Protein AF-A0A5R2MW68-F1 (afdb_monomer)

Solvent-accessible surface area (backbone atoms only — not comparable to full-atom values): 5492 Å² total; per-residue (Å²): 93,70,44,68,56,51,84,86,40,50,71,58,50,61,58,44,30,69,73,39,65,60,49,52,38,34,63,27,28,30,40,20,47,41,42,48,73,71,41,64,55,40,74,54,55,56,53,73,89,45,20,67,57,43,46,50,50,52,49,53,11,56,77,54,63,14,44,78,43,65,73,66,54,45,79,47,57,90,53,101,52,93,88,51,70,66,50,80,36,46,46,92,62,46,57,72,108

Foldseek 3Di:
DEDLDPVVCLVVLLVVLLPDLEDEYDYNDLVQLCVLVVQQQAPGRYDVVCSVSSVVSVVSSVVNNYHYHGDQKDWDFPDDDPPTDIDIDGSNPNDND

Sequence (97 aa):
VGGAKVSTKIDLLMNLVKKVDALVIGGGMANTFLAARGTDVGKSLCEHDLAPTAKQIMIEAAEAGCAIILPVDGVVAKQFKAGAACETVAISDVPAD

pLDDT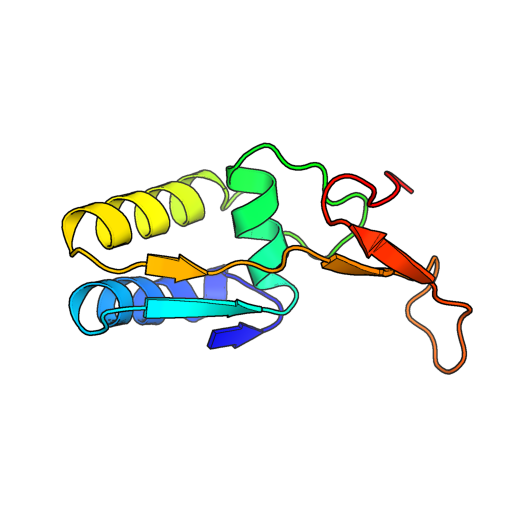: mean 95.66, std 2.55, range [78.5, 98.38]

Mean predicted aligned error: 2.71 Å

Radius of gyration: 13.76 Å; Cα contacts (8 Å, |Δi|>4): 158; chains: 1; bounding box: 32×26×39 Å

Secondary structure (DSSP, 8-state):
-B-S-SGGGHHHHHHHTTT-SEEE-BSHHHHHHHHHTT---TTS---GGGHHHHHHHHHHHHHTT-EEE--SEEEEESS-STT--EEEEEGGG----

Structure (mmCIF, N/CA/C/O backbone):
data_AF-A0A5R2MW68-F1
#
_entry.id   AF-A0A5R2MW68-F1
#
loop_
_atom_site.group_PDB
_atom_site.id
_atom_site.type_symbol
_atom_site.label_atom_id
_atom_site.label_alt_id
_atom_site.label_comp_id
_atom_site.label_asym_id
_atom_site.label_entity_id
_atom_site.label_seq_id
_atom_site.pdbx_PDB_ins_code
_atom_site.Cartn_x
_atom_site.Cartn_y
_atom_site.Cartn_z
_atom_site.occupancy
_atom_site.B_iso_or_equiv
_atom_site.auth_seq_id
_atom_site.auth_comp_id
_atom_site.auth_asym_id
_atom_site.auth_atom_id
_atom_site.pdbx_PDB_model_num
ATOM 1 N N . VAL A 1 1 ? -8.442 5.331 -1.296 1.00 92.50 1 VAL A N 1
ATOM 2 C CA . VAL A 1 1 ? -7.471 6.445 -1.207 1.00 92.50 1 VAL A CA 1
ATOM 3 C C . VAL A 1 1 ? -6.172 6.013 -1.863 1.00 92.50 1 VAL A C 1
ATOM 5 O O . VAL A 1 1 ? -5.724 4.905 -1.618 1.00 92.50 1 VAL A O 1
ATOM 8 N N . GLY A 1 2 ? -5.582 6.850 -2.714 1.00 91.94 2 GLY A N 1
ATOM 9 C CA . GLY A 1 2 ? -4.281 6.551 -3.315 1.00 91.94 2 GLY A CA 1
ATOM 10 C C . GLY A 1 2 ? -3.357 7.760 -3.353 1.00 91.94 2 GLY A C 1
ATOM 11 O O . GLY A 1 2 ? -3.753 8.868 -2.976 1.00 91.94 2 GLY A O 1
ATOM 12 N N . GLY A 1 3 ? -2.123 7.546 -3.795 1.00 93.31 3 GLY A N 1
ATOM 13 C CA . GLY A 1 3 ? -1.097 8.578 -3.932 1.00 93.31 3 GLY A CA 1
ATOM 14 C C . GLY A 1 3 ? 0.304 8.025 -3.690 1.00 93.31 3 GLY A C 1
ATOM 15 O O . GLY A 1 3 ? 0.472 6.851 -3.376 1.00 93.31 3 GLY A O 1
ATOM 16 N N . ALA A 1 4 ? 1.308 8.882 -3.838 1.00 92.50 4 ALA A N 1
ATOM 17 C CA . ALA A 1 4 ? 2.713 8.494 -3.758 1.00 92.50 4 ALA A CA 1
ATOM 18 C C . ALA A 1 4 ? 3.222 8.296 -2.317 1.00 92.50 4 ALA A C 1
ATOM 20 O O . ALA A 1 4 ? 4.068 7.442 -2.090 1.00 92.50 4 ALA A O 1
ATOM 21 N N . LYS A 1 5 ? 2.713 9.080 -1.358 1.00 91.69 5 LYS A N 1
ATOM 22 C CA . LYS A 1 5 ? 3.252 9.178 0.006 1.00 91.69 5 LYS A CA 1
ATOM 23 C C . LYS A 1 5 ? 2.149 9.103 1.058 1.00 91.69 5 LYS A C 1
ATOM 25 O O . LYS A 1 5 ? 1.141 9.805 0.933 1.00 91.69 5 LYS A O 1
ATOM 30 N N . VAL A 1 6 ? 2.361 8.295 2.092 1.00 92.12 6 VAL A N 1
ATOM 3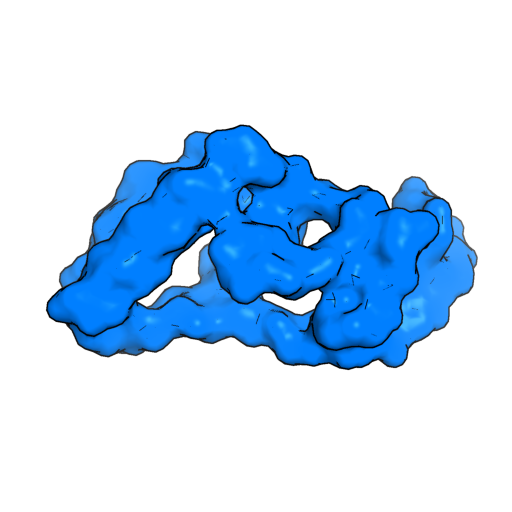1 C CA . VAL A 1 6 ? 1.545 8.231 3.312 1.00 92.12 6 VAL A CA 1
ATOM 32 C C . VAL A 1 6 ? 1.656 9.535 4.093 1.00 92.12 6 VAL A C 1
ATOM 34 O O . VAL A 1 6 ? 0.622 10.049 4.509 1.00 92.12 6 VAL A O 1
ATOM 37 N N . SER A 1 7 ? 2.863 10.104 4.223 1.00 92.50 7 SER A N 1
ATOM 38 C CA . SER A 1 7 ? 3.148 11.328 5.004 1.00 92.50 7 SER A CA 1
ATOM 39 C C . SER A 1 7 ? 2.162 12.469 4.740 1.00 92.50 7 SER A C 1
ATOM 41 O O . SER A 1 7 ? 1.707 13.148 5.654 1.00 92.50 7 SER A O 1
ATOM 43 N N . THR A 1 8 ? 1.770 12.639 3.480 1.00 91.88 8 THR A N 1
ATOM 44 C CA . THR A 1 8 ? 0.867 13.714 3.040 1.00 91.88 8 THR A CA 1
ATOM 45 C C . THR A 1 8 ? -0.614 13.482 3.359 1.00 91.88 8 THR A C 1
ATOM 47 O O . THR A 1 8 ? -1.429 14.371 3.122 1.00 91.88 8 THR A O 1
ATOM 50 N N . LYS A 1 9 ? -0.997 12.287 3.832 1.00 92.75 9 LYS A N 1
ATOM 51 C CA . LYS A 1 9 ? -2.403 11.878 4.007 1.00 92.75 9 LYS A CA 1
ATOM 52 C C . LYS A 1 9 ? -2.710 11.218 5.352 1.00 92.75 9 LYS A C 1
ATOM 54 O O . LYS A 1 9 ? -3.799 10.668 5.493 1.00 92.75 9 LYS A O 1
ATOM 59 N N . ILE A 1 10 ? -1.805 11.277 6.331 1.00 94.44 10 ILE A N 1
ATOM 60 C CA . ILE A 1 10 ? -1.988 10.635 7.647 1.00 94.44 10 ILE A CA 1
ATOM 61 C C . ILE A 1 10 ? -3.291 1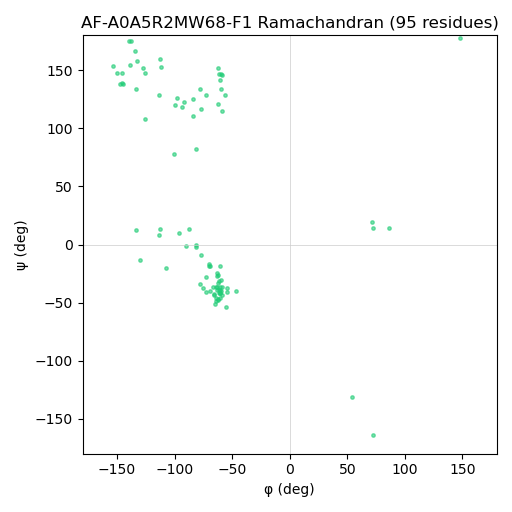1.097 8.313 1.00 94.44 10 ILE A C 1
ATOM 63 O O . ILE A 1 10 ? -4.142 10.263 8.618 1.00 94.44 10 ILE A O 1
ATOM 67 N N . ASP A 1 11 ? -3.491 12.410 8.455 1.00 94.44 11 ASP A N 1
ATOM 68 C CA . ASP A 1 11 ? -4.673 12.970 9.130 1.00 94.44 11 ASP A CA 1
ATOM 69 C C . ASP A 1 11 ? -5.979 12.567 8.439 1.00 94.44 11 ASP A C 1
ATOM 71 O O . ASP A 1 11 ? -6.973 12.221 9.082 1.00 94.44 11 ASP A O 1
ATOM 75 N N . LEU A 1 12 ? -5.965 12.551 7.103 1.00 95.31 12 LEU A N 1
ATOM 76 C CA . LEU A 1 12 ? -7.101 12.105 6.306 1.00 95.31 12 LEU A CA 1
ATOM 77 C C . LEU A 1 12 ? -7.413 10.628 6.575 1.00 95.31 12 LEU A C 1
ATOM 79 O O . LEU A 1 12 ? -8.574 10.290 6.793 1.00 95.31 12 LEU A O 1
ATOM 83 N N . LEU A 1 13 ? -6.401 9.757 6.559 1.00 96.06 13 LEU A N 1
ATOM 84 C CA . LEU A 1 13 ? -6.575 8.324 6.793 1.00 96.06 13 LEU A CA 1
ATOM 85 C C . LEU A 1 13 ? -7.120 8.067 8.205 1.00 96.06 13 LEU A C 1
ATOM 87 O O . LEU A 1 13 ? -8.127 7.379 8.332 1.00 96.06 13 LEU A O 1
ATOM 91 N N . MET A 1 14 ? -6.544 8.698 9.234 1.00 95.69 14 MET A N 1
ATOM 92 C CA . MET A 1 14 ? -6.996 8.583 10.630 1.00 95.69 14 MET A CA 1
ATOM 93 C C . MET A 1 14 ? -8.452 9.023 10.830 1.00 95.69 14 MET A C 1
ATOM 95 O O . MET A 1 14 ? -9.184 8.430 11.619 1.00 95.69 14 MET A O 1
ATOM 99 N N . ASN A 1 15 ? -8.898 10.052 10.107 1.00 96.94 15 ASN A N 1
ATOM 100 C CA . ASN A 1 15 ? -10.290 10.491 10.149 1.00 96.94 15 ASN A CA 1
ATOM 101 C C . ASN A 1 15 ? -11.229 9.549 9.374 1.00 96.94 15 ASN A C 1
ATOM 103 O O . ASN A 1 15 ? -12.364 9.339 9.800 1.00 96.94 15 ASN A O 1
ATOM 107 N N . LEU A 1 16 ? -10.788 8.995 8.239 1.00 97.00 16 LEU A N 1
ATOM 108 C CA . LEU A 1 16 ? -11.622 8.124 7.407 1.00 97.00 16 LEU A CA 1
ATOM 109 C C . LEU A 1 16 ? -11.843 6.749 8.032 1.00 97.00 16 LEU A C 1
ATOM 111 O O . LEU A 1 16 ? -12.973 6.272 7.999 1.00 97.00 16 LEU A O 1
ATOM 115 N N . VAL A 1 17 ? -10.819 6.140 8.639 1.00 97.38 17 VAL A N 1
ATOM 116 C CA . VAL A 1 17 ? -10.941 4.801 9.249 1.00 97.38 17 VAL A CA 1
ATOM 117 C C . VAL A 1 17 ? -11.983 4.741 10.369 1.00 97.38 17 VAL A C 1
ATOM 119 O O . VAL A 1 17 ? -12.478 3.670 10.679 1.00 97.38 17 VAL A O 1
ATOM 122 N N . LYS A 1 18 ? -12.373 5.888 10.938 1.00 97.12 18 LYS A N 1
ATOM 123 C CA . LYS A 1 18 ? -13.416 5.998 11.974 1.00 97.12 18 LYS A CA 1
ATOM 124 C C . LYS A 1 18 ? -14.826 6.221 11.412 1.00 97.12 18 LYS A C 1
ATOM 126 O O . LYS A 1 18 ? -15.765 6.391 12.183 1.00 97.12 18 LYS A O 1
ATOM 131 N N . LYS A 1 19 ? -14.973 6.324 10.087 1.00 97.75 19 LYS A N 1
ATOM 132 C CA . LYS A 1 19 ? -16.210 6.769 9.418 1.00 97.75 19 LYS A CA 1
ATOM 133 C C . LYS A 1 19 ? -16.692 5.853 8.300 1.00 97.75 19 LYS A C 1
ATOM 135 O O . LYS A 1 19 ? -17.803 6.055 7.821 1.00 97.75 19 LYS A O 1
ATOM 140 N N . VAL A 1 20 ? -15.864 4.922 7.837 1.00 98.06 20 VAL A N 1
ATOM 141 C CA . VAL A 1 20 ? -16.190 4.044 6.708 1.00 98.06 20 VAL A CA 1
ATOM 142 C C . VAL A 1 20 ? -16.033 2.588 7.111 1.00 98.06 20 VAL A C 1
ATOM 144 O O . VAL A 1 20 ? -15.135 2.258 7.878 1.00 98.06 20 VAL A O 1
ATOM 147 N N . ASP A 1 21 ? -16.848 1.712 6.532 1.00 98.38 21 ASP A N 1
ATOM 148 C CA . ASP A 1 21 ? -16.759 0.267 6.779 1.00 98.38 21 ASP A CA 1
ATOM 149 C C . ASP A 1 21 ? -15.531 -0.360 6.110 1.00 98.38 21 ASP A C 1
ATOM 151 O O . ASP A 1 21 ? -14.990 -1.359 6.575 1.00 98.38 21 ASP A O 1
ATOM 155 N N . ALA A 1 22 ? -15.068 0.227 5.004 1.00 97.94 22 ALA A N 1
ATOM 156 C CA . ALA A 1 22 ? -13.901 -0.244 4.276 1.00 97.94 22 ALA A CA 1
ATOM 157 C C . ALA A 1 22 ? -13.111 0.912 3.661 1.00 97.94 22 ALA A C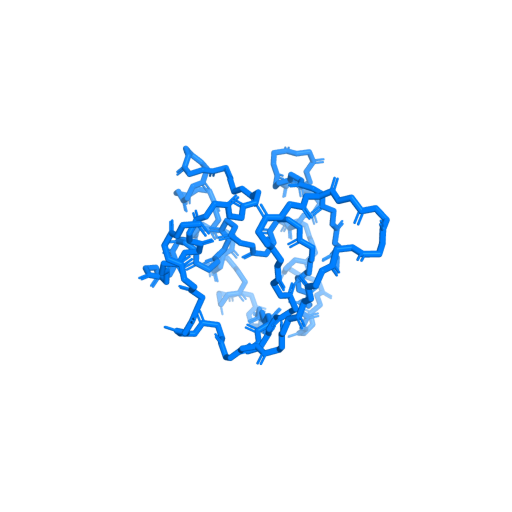 1
ATOM 159 O O . ALA A 1 22 ? -13.669 1.845 3.078 1.00 97.94 22 ALA A O 1
ATOM 160 N N . LEU A 1 23 ? -11.787 0.813 3.739 1.00 97.81 23 LEU A N 1
ATOM 161 C CA . LEU A 1 23 ? -10.846 1.760 3.166 1.00 97.81 23 LEU A CA 1
ATOM 162 C C . LEU A 1 23 ? -9.861 1.021 2.255 1.00 97.81 23 LEU A C 1
ATOM 164 O O . LEU A 1 23 ? -8.964 0.312 2.707 1.00 97.81 23 LEU A O 1
ATOM 168 N N . VAL A 1 24 ? -10.020 1.226 0.946 1.00 97.94 24 VAL A N 1
ATOM 169 C CA . VAL A 1 24 ? -9.110 0.690 -0.077 1.00 97.94 24 VAL A CA 1
ATOM 170 C C . VAL A 1 24 ? -7.916 1.625 -0.233 1.00 97.94 24 VAL A C 1
ATOM 172 O O . VAL A 1 24 ? -8.110 2.816 -0.496 1.00 97.94 24 VAL A O 1
ATOM 175 N N . ILE A 1 25 ? -6.692 1.115 -0.101 1.00 96.94 25 ILE A N 1
ATOM 176 C CA . ILE A 1 25 ? -5.453 1.892 -0.240 1.00 96.94 25 ILE A CA 1
ATOM 177 C C . ILE A 1 25 ? -4.689 1.415 -1.479 1.00 96.94 25 ILE A C 1
ATOM 179 O O . ILE A 1 25 ? -4.451 0.224 -1.637 1.00 96.94 25 ILE A O 1
ATOM 183 N N . GLY A 1 26 ? -4.298 2.341 -2.358 1.00 95.75 26 GLY A N 1
ATOM 184 C CA . GLY A 1 26 ? -3.574 2.034 -3.600 1.00 95.75 26 GLY A CA 1
ATOM 185 C C . GLY A 1 26 ? -2.455 3.029 -3.921 1.00 95.75 26 GLY A C 1
ATOM 186 O O . GLY A 1 26 ? -2.302 4.057 -3.260 1.00 95.75 26 GLY A O 1
ATOM 187 N N . GLY A 1 27 ? -1.684 2.756 -4.975 1.00 94.56 27 GLY A N 1
ATOM 188 C CA . GLY A 1 27 ? -0.521 3.567 -5.362 1.00 94.56 27 GLY A CA 1
ATOM 189 C C . GLY A 1 27 ? 0.672 3.394 -4.414 1.00 94.56 27 GLY A C 1
ATOM 190 O O . GLY A 1 27 ? 0.699 2.462 -3.618 1.00 94.56 27 GLY A O 1
ATOM 191 N N . GLY A 1 28 ? 1.647 4.309 -4.475 1.00 93.12 28 GLY A N 1
ATOM 192 C CA . GLY A 1 28 ? 2.884 4.228 -3.681 1.00 93.12 28 GLY A CA 1
ATOM 193 C C . GLY A 1 28 ? 2.651 4.094 -2.174 1.00 93.12 28 GLY A C 1
ATOM 194 O O . GLY A 1 28 ? 3.310 3.307 -1.508 1.00 93.12 28 GLY A O 1
ATOM 195 N N . MET A 1 29 ? 1.633 4.768 -1.637 1.00 95.12 29 MET A N 1
ATOM 196 C CA . MET A 1 29 ? 1.306 4.645 -0.214 1.00 95.12 29 MET A CA 1
ATOM 197 C C . MET A 1 29 ? 0.915 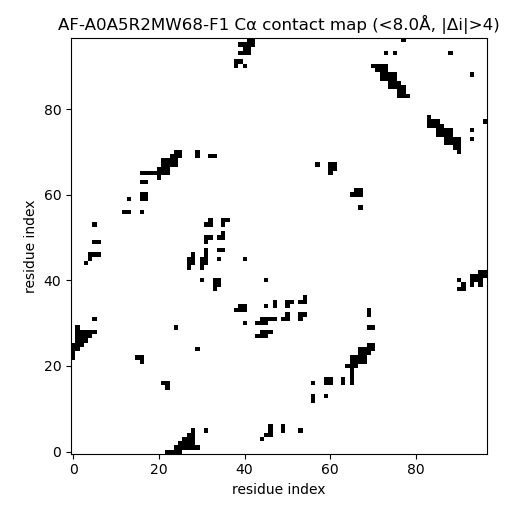3.224 0.203 1.00 95.12 29 MET A C 1
ATOM 199 O O . MET A 1 29 ? 1.206 2.847 1.332 1.00 95.12 29 MET A O 1
ATOM 203 N N . ALA A 1 30 ? 0.300 2.422 -0.676 1.00 97.31 30 ALA A N 1
ATOM 204 C CA . ALA A 1 30 ? -0.049 1.041 -0.346 1.00 97.31 30 ALA A CA 1
ATOM 205 C C . ALA A 1 30 ? 1.200 0.203 -0.039 1.00 97.31 30 ALA A C 1
ATOM 207 O O . ALA A 1 30 ? 1.156 -0.631 0.861 1.00 97.31 30 ALA A O 1
ATOM 208 N N . ASN A 1 31 ? 2.328 0.490 -0.696 1.00 97.38 31 ASN A N 1
ATOM 209 C CA . ASN A 1 31 ? 3.594 -0.199 -0.447 1.00 97.38 31 ASN A CA 1
ATOM 210 C C . ASN A 1 31 ? 4.097 0.034 0.979 1.00 97.38 31 ASN A C 1
ATOM 212 O O . ASN A 1 31 ? 4.593 -0.897 1.598 1.00 97.38 31 ASN A O 1
ATOM 216 N N . THR A 1 32 ? 3.901 1.229 1.549 1.00 97.19 32 THR A N 1
ATOM 217 C CA . THR A 1 32 ? 4.235 1.486 2.959 1.00 97.19 32 THR A CA 1
ATOM 218 C C . THR A 1 32 ? 3.393 0.624 3.903 1.00 97.19 32 THR A C 1
ATOM 220 O O . THR A 1 32 ? 3.914 0.101 4.885 1.00 97.19 32 THR A O 1
ATOM 223 N N . PHE A 1 33 ? 2.103 0.424 3.608 1.00 97.50 33 PHE A N 1
ATOM 224 C CA . PHE A 1 33 ? 1.241 -0.465 4.397 1.00 97.50 33 PHE A CA 1
ATOM 225 C C . PHE A 1 33 ? 1.631 -1.942 4.234 1.00 97.50 33 PHE A C 1
ATOM 227 O O . PHE A 1 33 ? 1.641 -2.679 5.219 1.00 97.50 33 PHE A O 1
ATOM 234 N N . LEU A 1 34 ? 1.983 -2.370 3.020 1.00 97.12 34 LEU A N 1
ATOM 235 C CA . LEU A 1 34 ? 2.467 -3.725 2.734 1.00 97.12 34 LEU A CA 1
ATOM 236 C C . LEU A 1 34 ? 3.800 -4.006 3.446 1.00 97.12 34 LEU A C 1
ATOM 238 O O . LEU A 1 34 ? 3.910 -4.981 4.190 1.00 97.12 34 LEU A O 1
ATOM 242 N N . ALA A 1 35 ? 4.769 -3.096 3.331 1.00 96.00 35 ALA A N 1
ATOM 243 C CA . ALA A 1 35 ? 6.042 -3.167 4.043 1.00 96.00 35 ALA A CA 1
ATOM 244 C C . ALA A 1 35 ? 5.843 -3.177 5.566 1.00 96.00 35 ALA A C 1
ATOM 246 O O . ALA A 1 35 ? 6.473 -3.955 6.282 1.00 96.00 35 ALA A O 1
ATOM 247 N N . ALA A 1 36 ? 4.900 -2.383 6.081 1.00 96.31 36 ALA A N 1
ATOM 248 C CA . ALA A 1 36 ? 4.539 -2.393 7.494 1.00 96.31 36 ALA A CA 1
ATOM 249 C C . ALA A 1 36 ? 3.953 -3.741 7.965 1.00 96.31 36 ALA A C 1
ATOM 251 O O . ALA A 1 36 ? 4.113 -4.088 9.137 1.00 96.31 36 ALA A O 1
ATOM 252 N N . ARG A 1 37 ? 3.321 -4.523 7.076 1.00 94.75 37 ARG A N 1
ATOM 253 C CA . ARG A 1 37 ? 2.873 -5.907 7.338 1.00 94.75 37 ARG A CA 1
ATOM 254 C C . ARG A 1 37 ? 3.987 -6.951 7.189 1.00 94.75 37 ARG A C 1
ATOM 256 O O . ARG A 1 37 ? 3.738 -8.124 7.440 1.00 94.75 37 ARG A O 1
ATOM 263 N N . GLY A 1 38 ? 5.199 -6.541 6.816 1.00 93.94 38 GLY A N 1
ATOM 264 C CA . GLY A 1 38 ? 6.338 -7.435 6.600 1.00 93.94 38 GLY A CA 1
ATOM 265 C C . GLY A 1 38 ? 6.414 -8.027 5.193 1.00 93.94 38 GLY A C 1
ATOM 266 O O . GLY A 1 38 ? 7.146 -8.987 4.988 1.00 93.94 38 GLY A O 1
ATOM 267 N N . THR A 1 39 ? 5.662 -7.487 4.231 1.00 94.88 39 THR A N 1
ATOM 268 C CA . THR A 1 39 ? 5.808 -7.853 2.814 1.00 94.88 39 THR A CA 1
ATOM 269 C C . THR A 1 39 ? 7.024 -7.141 2.226 1.00 94.88 39 THR A C 1
ATOM 271 O O . THR A 1 39 ? 7.177 -5.936 2.433 1.00 94.88 39 THR A O 1
ATOM 274 N N . ASP A 1 40 ? 7.869 -7.857 1.485 1.00 94.25 40 ASP A N 1
ATOM 275 C CA . ASP A 1 40 ? 8.916 -7.220 0.686 1.00 94.25 40 ASP A CA 1
ATOM 276 C C . ASP A 1 40 ? 8.286 -6.523 -0.529 1.00 94.25 40 ASP A C 1
ATOM 278 O O . ASP A 1 40 ? 7.475 -7.103 -1.244 1.00 94.25 40 ASP A O 1
ATOM 282 N N . VAL A 1 41 ? 8.625 -5.252 -0.727 1.00 95.25 41 VAL A N 1
ATOM 283 C CA . VAL A 1 41 ? 8.108 -4.421 -1.825 1.00 95.25 41 VAL A CA 1
ATOM 284 C C . VAL A 1 41 ? 9.206 -4.042 -2.824 1.00 95.25 41 VAL A C 1
ATOM 286 O O . VAL A 1 41 ? 8.971 -3.205 -3.703 1.00 95.25 41 VAL A O 1
ATOM 289 N N . GLY A 1 42 ? 10.403 -4.624 -2.695 1.00 94.38 42 GLY A N 1
ATOM 290 C CA . GLY A 1 42 ? 11.550 -4.348 -3.555 1.00 94.38 42 GLY A CA 1
ATOM 291 C C . GLY A 1 42 ? 11.877 -2.857 -3.617 1.00 94.38 42 GLY A C 1
ATOM 292 O O . GLY A 1 42 ? 11.916 -2.164 -2.599 1.00 94.38 42 GLY A O 1
ATOM 293 N N . LYS A 1 43 ? 12.060 -2.328 -4.832 1.00 95.19 43 LYS A N 1
ATOM 294 C CA . LYS A 1 43 ? 12.316 -0.891 -5.070 1.00 95.19 43 LYS A CA 1
ATOM 295 C C . LYS A 1 43 ? 11.059 -0.036 -5.229 1.00 95.19 43 LYS A C 1
ATOM 297 O O . LYS A 1 43 ? 11.141 1.106 -5.691 1.00 95.19 43 LYS A O 1
ATOM 302 N N . SER A 1 44 ? 9.889 -0.565 -4.884 1.00 96.06 44 SER A N 1
ATOM 303 C CA . SER A 1 44 ? 8.646 0.196 -4.969 1.00 96.06 44 SER A CA 1
ATOM 304 C C . SER A 1 44 ? 8.708 1.447 -4.090 1.00 96.06 44 SER A C 1
ATOM 306 O O . SER A 1 44 ? 9.310 1.448 -3.019 1.00 96.06 44 SER A O 1
ATOM 308 N N . LEU A 1 45 ? 8.050 2.528 -4.523 1.00 95.81 45 LEU A N 1
ATOM 309 C CA . LEU A 1 45 ? 7.981 3.756 -3.731 1.00 95.81 45 LEU A CA 1
ATOM 310 C C . LEU A 1 45 ? 7.338 3.460 -2.369 1.00 95.81 45 LEU A C 1
ATOM 312 O O . LEU A 1 45 ? 6.161 3.109 -2.331 1.00 95.81 45 LEU A O 1
ATOM 316 N N . CYS A 1 46 ? 8.110 3.606 -1.292 1.00 95.81 46 CYS A N 1
ATOM 317 C CA . CYS A 1 46 ? 7.746 3.236 0.072 1.00 95.81 46 CYS A CA 1
ATOM 318 C C . CYS A 1 46 ? 8.410 4.194 1.079 1.00 95.81 46 CYS A C 1
ATOM 320 O O . CYS A 1 46 ? 9.583 4.539 0.938 1.00 95.81 46 CYS A O 1
ATOM 322 N N . GLU A 1 47 ? 7.668 4.616 2.104 1.00 96.12 47 GLU A N 1
ATOM 323 C CA . GLU A 1 47 ? 8.170 5.430 3.226 1.00 96.12 47 GLU A CA 1
ATOM 324 C C . GLU A 1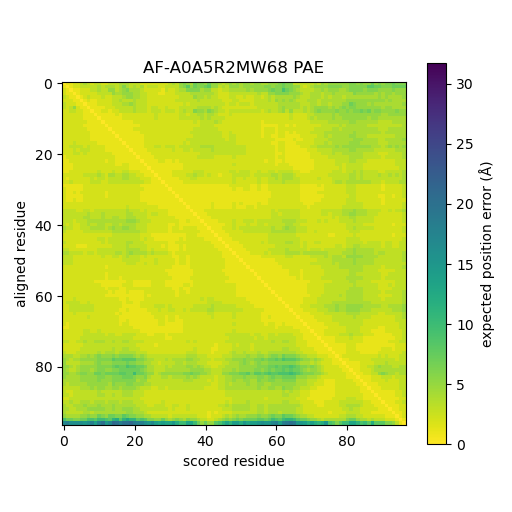 47 ? 8.418 4.515 4.436 1.00 96.12 47 GLU A C 1
ATOM 326 O O . GLU A 1 47 ? 7.581 4.409 5.333 1.00 96.12 47 GLU A O 1
ATOM 331 N N . HIS A 1 48 ? 9.537 3.780 4.428 1.00 93.50 48 HIS A N 1
ATOM 332 C CA . HIS A 1 48 ? 9.848 2.764 5.448 1.00 93.50 48 HIS A CA 1
ATOM 333 C C . HIS A 1 48 ? 9.918 3.324 6.879 1.00 93.50 48 HIS A C 1
ATOM 335 O O . HIS A 1 48 ? 9.573 2.630 7.835 1.00 93.50 48 HIS A O 1
ATOM 341 N N . ASP A 1 49 ? 10.319 4.584 7.028 1.00 95.50 49 ASP A N 1
ATOM 342 C CA . 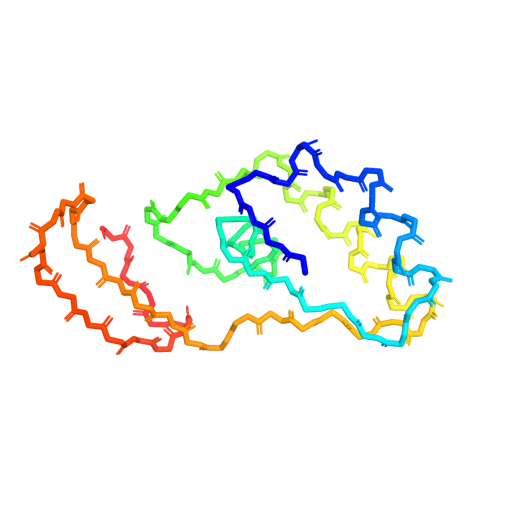ASP A 1 49 ? 10.332 5.332 8.286 1.00 95.50 49 ASP A CA 1
ATOM 343 C C . ASP A 1 49 ? 8.926 5.530 8.877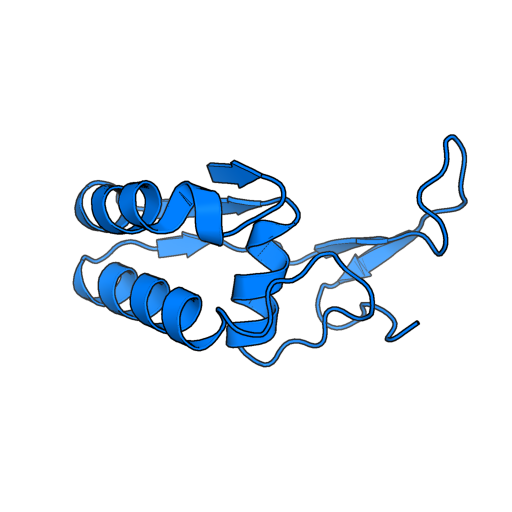 1.00 95.50 49 ASP A C 1
ATOM 345 O O . ASP A 1 49 ? 8.773 5.628 10.094 1.00 95.50 49 ASP A O 1
ATOM 349 N N . LEU A 1 50 ? 7.888 5.496 8.037 1.00 95.50 50 LEU A N 1
ATOM 350 C CA . LEU A 1 50 ? 6.485 5.607 8.440 1.00 95.50 50 LEU A CA 1
ATOM 351 C C . LEU A 1 50 ? 5.782 4.258 8.613 1.00 95.50 50 LEU A C 1
ATOM 353 O O . LEU A 1 50 ? 4.566 4.223 8.825 1.00 95.50 50 LEU A O 1
ATOM 357 N N . ALA A 1 51 ? 6.514 3.142 8.596 1.00 94.50 51 ALA A N 1
ATOM 358 C CA . ALA A 1 51 ? 5.947 1.835 8.921 1.00 94.50 51 ALA A CA 1
ATOM 359 C C . ALA A 1 51 ? 5.237 1.800 10.297 1.00 94.50 51 ALA A C 1
ATOM 361 O O . ALA A 1 51 ? 4.145 1.229 10.370 1.00 94.50 51 ALA A O 1
ATOM 362 N N . PRO A 1 52 ? 5.756 2.429 11.378 1.00 95.94 52 PRO A N 1
ATOM 363 C CA . PRO A 1 52 ? 5.033 2.517 12.650 1.00 95.94 52 PRO A CA 1
ATOM 364 C C . PRO A 1 52 ? 3.699 3.263 12.526 1.00 95.94 52 PRO A C 1
ATOM 366 O O . PRO A 1 52 ? 2.684 2.813 13.054 1.00 95.94 52 PRO A O 1
ATOM 369 N N . THR A 1 53 ? 3.668 4.364 11.772 1.00 95.56 53 THR A N 1
ATOM 370 C CA . THR A 1 53 ? 2.445 5.141 11.529 1.00 95.56 53 THR A CA 1
ATOM 371 C C . THR A 1 53 ? 1.422 4.346 10.721 1.00 95.56 53 THR A C 1
ATOM 373 O O . THR A 1 53 ? 0.246 4.324 11.073 1.00 95.56 53 THR A O 1
ATOM 376 N N . ALA A 1 54 ? 1.852 3.643 9.670 1.00 96.31 54 ALA A N 1
ATOM 377 C CA . ALA A 1 54 ? 0.972 2.776 8.889 1.00 96.31 54 ALA A CA 1
ATOM 378 C C . ALA A 1 54 ? 0.374 1.648 9.750 1.00 96.31 54 ALA A C 1
ATOM 380 O O . ALA A 1 54 ? -0.816 1.352 9.630 1.00 96.31 54 ALA A O 1
ATOM 381 N N . LYS A 1 55 ? 1.162 1.064 10.669 1.00 96.50 55 LYS A N 1
ATOM 382 C CA . LYS A 1 55 ? 0.656 0.106 11.668 1.00 96.50 55 LYS A CA 1
ATOM 383 C C . LYS A 1 55 ? -0.399 0.731 12.573 1.00 96.50 55 LYS A C 1
ATOM 385 O O . LYS A 1 55 ? -1.448 0.121 12.742 1.00 96.50 55 LYS A O 1
ATOM 390 N N . GLN A 1 56 ? -0.163 1.938 13.089 1.00 96.81 56 GLN A N 1
ATOM 391 C CA . GLN A 1 56 ? -1.144 2.628 13.931 1.00 96.81 56 GLN A CA 1
ATOM 392 C C . GLN A 1 56 ? -2.469 2.852 13.194 1.00 96.81 56 GLN A C 1
ATOM 394 O O . GLN A 1 56 ? -3.525 2.568 13.745 1.00 96.81 56 GLN A O 1
ATOM 399 N N . ILE A 1 57 ? -2.427 3.281 11.927 1.00 96.69 57 ILE A N 1
ATOM 400 C CA . ILE A 1 57 ? -3.639 3.458 11.109 1.00 96.69 57 ILE A CA 1
ATOM 401 C C . ILE A 1 57 ? -4.394 2.130 10.950 1.00 96.69 57 ILE A C 1
ATOM 403 O O . ILE A 1 57 ? -5.619 2.110 11.029 1.00 96.69 57 ILE A O 1
ATOM 407 N N . MET A 1 58 ? -3.684 1.017 10.730 1.00 97.25 58 MET A N 1
ATOM 408 C CA . MET A 1 58 ? -4.315 -0.304 10.623 1.00 97.25 58 MET A CA 1
ATOM 409 C C . MET A 1 58 ? -4.939 -0.771 11.943 1.00 97.25 58 MET A C 1
ATOM 411 O O . MET A 1 58 ? -5.995 -1.397 11.909 1.00 97.25 58 MET A O 1
ATOM 415 N N . ILE A 1 59 ? -4.310 -0.463 13.081 1.00 97.56 59 ILE A N 1
ATOM 416 C CA . ILE A 1 59 ? -4.847 -0.764 14.416 1.00 97.56 59 ILE A CA 1
ATOM 417 C C . ILE A 1 59 ? -6.133 0.032 14.653 1.00 97.56 59 ILE A C 1
ATOM 419 O O . ILE A 1 59 ? -7.167 -0.561 14.936 1.00 97.56 59 ILE A O 1
ATOM 423 N N . GLU A 1 60 ? -6.102 1.347 14.438 1.00 97.56 60 GLU A N 1
ATOM 424 C CA . GLU A 1 60 ? -7.269 2.224 14.611 1.00 97.56 60 GLU A CA 1
ATOM 425 C C . GLU A 1 60 ? -8.425 1.831 13.687 1.00 97.56 60 GLU A C 1
ATOM 427 O O . GLU A 1 60 ? -9.589 1.901 14.074 1.00 97.56 60 GLU A O 1
ATOM 432 N N . ALA A 1 61 ? -8.117 1.389 12.465 1.00 97.94 61 ALA A N 1
ATOM 433 C CA . ALA A 1 61 ? -9.121 0.860 11.553 1.00 97.94 61 ALA A CA 1
ATOM 434 C C . ALA A 1 61 ? -9.762 -0.421 12.094 1.00 97.94 61 ALA A C 1
ATOM 436 O O . ALA A 1 61 ? -10.984 -0.526 12.100 1.00 97.94 61 ALA A O 1
ATOM 437 N N . ALA A 1 62 ? -8.960 -1.366 12.596 1.00 97.44 62 ALA A N 1
ATOM 438 C CA . ALA A 1 62 ? -9.476 -2.595 13.189 1.00 97.44 62 ALA A CA 1
ATOM 439 C C . ALA A 1 62 ? -10.355 -2.316 14.421 1.00 97.44 62 ALA A C 1
ATOM 441 O O . ALA A 1 62 ? -11.427 -2.904 14.549 1.00 97.44 62 ALA A O 1
ATOM 442 N N . GLU A 1 63 ? -9.946 -1.383 15.285 1.00 98.12 63 GLU A N 1
ATOM 443 C CA . GLU A 1 63 ? -10.724 -0.950 16.455 1.00 98.12 63 GLU A CA 1
ATOM 444 C C . GLU A 1 63 ? -12.044 -0.271 16.066 1.00 98.12 63 GLU A C 1
ATOM 446 O O . GLU A 1 63 ? -13.063 -0.471 16.725 1.00 98.12 63 GLU A O 1
ATOM 451 N N . ALA A 1 64 ? -12.048 0.497 14.975 1.00 97.75 64 ALA A N 1
ATOM 452 C CA . ALA A 1 64 ? -13.238 1.158 14.448 1.00 97.75 64 ALA A CA 1
ATOM 453 C C . ALA A 1 64 ? -14.139 0.244 13.593 1.00 97.75 64 ALA A C 1
ATOM 455 O O . ALA A 1 64 ? -15.166 0.702 13.095 1.00 97.75 64 ALA A O 1
ATOM 456 N N . GLY A 1 65 ? -13.772 -1.029 13.396 1.00 97.94 65 GLY A N 1
ATOM 457 C CA . GLY A 1 65 ? -14.508 -1.951 12.524 1.00 97.94 65 GLY A CA 1
ATOM 458 C C . GLY A 1 65 ? -14.360 -1.651 11.027 1.00 97.94 65 GLY A C 1
ATOM 459 O O . GLY A 1 65 ? -15.168 -2.111 10.225 1.00 97.94 65 GLY A O 1
ATOM 460 N N . CYS A 1 66 ? -13.332 -0.893 10.642 1.00 98.38 66 CYS A N 1
ATOM 461 C CA . CYS A 1 66 ? -13.026 -0.532 9.265 1.00 98.38 66 CYS A CA 1
ATOM 462 C C . CYS A 1 66 ? -12.052 -1.531 8.623 1.00 98.38 66 CYS A C 1
ATOM 464 O O . CYS A 1 66 ? -10.918 -1.719 9.072 1.00 98.38 66 CYS A O 1
ATOM 466 N N . ALA A 1 67 ? -12.456 -2.138 7.510 1.00 98.00 67 ALA A N 1
ATOM 467 C CA . ALA A 1 67 ? -11.610 -3.042 6.744 1.00 98.00 67 ALA A CA 1
ATOM 468 C C . ALA A 1 67 ? -10.570 -2.279 5.904 1.00 98.00 67 ALA A C 1
ATOM 470 O O . ALA A 1 67 ? -10.913 -1.564 4.960 1.00 98.00 67 ALA A O 1
ATOM 471 N N . ILE A 1 68 ? -9.278 -2.483 6.185 1.00 97.69 68 ILE A N 1
ATOM 472 C CA . ILE A 1 68 ? -8.184 -1.988 5.333 1.00 97.69 68 ILE A CA 1
ATOM 473 C C . ILE A 1 68 ? -7.924 -2.978 4.197 1.00 97.69 68 ILE A C 1
ATOM 475 O O . ILE A 1 68 ? -7.370 -4.060 4.417 1.00 97.69 68 ILE A O 1
ATOM 479 N N . ILE A 1 69 ? -8.269 -2.568 2.976 1.00 98.00 69 ILE A N 1
ATOM 480 C CA . ILE A 1 69 ? -8.086 -3.357 1.755 1.00 98.00 69 ILE A CA 1
ATOM 481 C C . ILE A 1 69 ? -6.821 -2.871 1.042 1.00 98.00 69 ILE A C 1
ATOM 483 O O . ILE A 1 69 ? -6.718 -1.699 0.670 1.00 98.00 69 ILE A O 1
ATOM 487 N N . LEU A 1 70 ? -5.865 -3.782 0.859 1.00 97.75 70 LEU A N 1
ATOM 488 C CA . LEU A 1 70 ? -4.604 -3.550 0.150 1.00 97.75 70 LEU A CA 1
ATOM 489 C C . LEU A 1 70 ? -4.569 -4.364 -1.153 1.00 97.75 70 LEU A C 1
ATOM 491 O O . LEU A 1 70 ? -5.313 -5.343 -1.264 1.00 97.75 70 LEU A O 1
ATOM 495 N N . PRO A 1 71 ? -3.716 -3.990 -2.123 1.00 97.31 71 PRO A N 1
ATOM 496 C CA . PRO A 1 71 ? -3.500 -4.783 -3.327 1.00 97.31 71 PRO A CA 1
ATOM 497 C C . PRO A 1 71 ? -3.009 -6.194 -2.984 1.00 97.31 71 PRO A C 1
ATOM 499 O O . PRO A 1 71 ? -2.272 -6.379 -2.014 1.00 97.31 71 PRO A O 1
ATOM 502 N N . VAL A 1 72 ? -3.420 -7.171 -3.790 1.00 97.00 72 VAL A N 1
ATOM 503 C CA . VAL A 1 72 ? -2.970 -8.575 -3.703 1.00 97.00 72 VAL A CA 1
ATOM 504 C C . VAL A 1 72 ? -2.031 -8.946 -4.850 1.00 97.00 72 VAL A C 1
ATOM 506 O O . VAL A 1 72 ? -1.236 -9.875 -4.726 1.00 97.00 72 VAL A O 1
ATOM 509 N N . ASP A 1 73 ? -2.073 -8.171 -5.928 1.00 97.12 73 ASP A N 1
ATOM 510 C CA . ASP A 1 73 ? -1.195 -8.206 -7.085 1.00 97.12 73 ASP A CA 1
ATOM 511 C C . ASP A 1 73 ? -0.749 -6.785 -7.471 1.00 97.12 73 ASP A C 1
ATOM 513 O O . ASP A 1 73 ? -1.260 -5.771 -6.978 1.00 97.12 73 ASP A O 1
ATOM 517 N N . GLY A 1 74 ? 0.261 -6.709 -8.333 1.00 96.06 74 GLY A N 1
ATOM 518 C CA . GLY A 1 74 ? 0.797 -5.457 -8.842 1.00 96.06 74 GLY A CA 1
ATOM 519 C C . GLY A 1 74 ? 1.445 -5.628 -10.208 1.00 96.06 74 GLY A C 1
ATOM 520 O O . GLY A 1 74 ? 1.926 -6.702 -10.562 1.00 96.06 74 GLY A O 1
ATOM 521 N N . VAL A 1 75 ? 1.467 -4.541 -10.980 1.00 96.50 75 VAL A N 1
ATOM 522 C CA . VAL A 1 75 ? 2.229 -4.469 -12.231 1.00 96.50 75 VAL A CA 1
ATOM 523 C C . VAL A 1 75 ? 3.589 -3.859 -11.925 1.00 96.50 75 VAL A C 1
ATOM 525 O O . VAL A 1 75 ? 3.665 -2.712 -11.478 1.00 96.50 75 VAL A O 1
ATOM 528 N N . VAL A 1 76 ? 4.654 -4.616 -12.175 1.00 96.38 76 VAL A N 1
ATOM 529 C CA . VAL A 1 76 ? 6.037 -4.217 -11.889 1.00 96.38 76 VAL A CA 1
ATOM 530 C C . VAL A 1 76 ? 6.821 -3.995 -13.177 1.00 96.38 76 VAL A C 1
ATOM 532 O O . VAL A 1 76 ? 6.514 -4.561 -14.226 1.00 96.38 76 VAL A O 1
ATOM 535 N N . ALA A 1 77 ? 7.835 -3.135 -13.103 1.00 96.38 77 ALA A N 1
ATOM 536 C CA . ALA A 1 77 ? 8.772 -2.874 -14.187 1.00 96.38 77 ALA A CA 1
ATOM 537 C C . ALA A 1 77 ? 10.134 -2.486 -13.608 1.00 96.38 77 ALA A C 1
ATOM 539 O O . ALA A 1 77 ? 10.209 -1.795 -12.594 1.00 96.38 77 ALA A O 1
ATOM 540 N N . LYS A 1 78 ? 11.218 -2.841 -14.305 1.00 94.00 78 LYS A N 1
ATOM 541 C CA . LYS A 1 78 ? 12.593 -2.513 -13.876 1.00 94.00 78 LYS A CA 1
ATOM 542 C C . LYS A 1 78 ? 12.932 -1.023 -13.975 1.00 94.00 78 LYS A C 1
ATOM 544 O O . LYS A 1 78 ? 13.932 -0.574 -13.421 1.00 94.00 78 LYS A O 1
ATOM 549 N N . GLN A 1 79 ? 12.160 -0.258 -14.750 1.00 93.88 79 GLN A N 1
ATOM 550 C CA . GLN A 1 79 ? 12.401 1.163 -14.997 1.00 93.88 79 GLN A CA 1
ATOM 551 C C . GLN A 1 79 ? 11.087 1.931 -15.117 1.00 93.88 79 GLN A C 1
ATOM 553 O O . GLN A 1 79 ? 10.168 1.511 -15.820 1.00 93.88 79 GLN A O 1
ATOM 558 N N . PHE A 1 80 ? 11.035 3.114 -14.505 1.00 92.50 80 PHE A N 1
ATOM 559 C CA . PHE A 1 80 ? 9.916 4.040 -14.653 1.00 92.50 80 PHE A CA 1
ATOM 560 C C . PHE A 1 80 ? 10.059 4.846 -15.953 1.00 92.50 80 PHE A C 1
ATOM 562 O O . PHE A 1 80 ? 10.581 5.961 -15.968 1.00 92.50 80 PHE A O 1
ATOM 569 N N . LYS A 1 81 ? 9.647 4.245 -17.074 1.00 95.88 81 LYS A N 1
ATOM 570 C CA . LYS A 1 81 ? 9.716 4.843 -18.414 1.00 95.88 81 LYS A CA 1
ATOM 571 C C . LYS A 1 81 ? 8.527 4.399 -19.266 1.00 95.88 81 LYS A C 1
ATOM 573 O O . LYS A 1 81 ? 8.059 3.270 -19.153 1.00 95.88 81 LYS A O 1
ATOM 578 N N . ALA A 1 82 ? 8.075 5.273 -20.165 1.00 96.00 82 ALA A N 1
ATOM 579 C CA . ALA A 1 82 ? 7.072 4.922 -21.166 1.00 96.00 82 ALA A CA 1
ATOM 580 C C . ALA A 1 82 ? 7.522 3.712 -22.010 1.00 96.00 82 ALA A C 1
ATOM 582 O O . ALA A 1 82 ? 8.632 3.705 -22.548 1.00 96.00 82 ALA A O 1
ATOM 583 N N . GLY A 1 83 ? 6.656 2.700 -22.115 1.00 94.62 83 GLY A N 1
ATOM 584 C CA . GLY A 1 83 ? 6.920 1.477 -22.880 1.00 94.62 83 GLY A CA 1
ATOM 585 C C . GLY A 1 83 ? 7.938 0.521 -22.248 1.00 94.62 83 GLY A C 1
ATOM 586 O O . GLY A 1 83 ? 8.435 -0.360 -22.944 1.00 94.62 83 GLY A O 1
ATOM 587 N N . ALA A 1 84 ? 8.286 0.689 -20.967 1.00 96.50 84 ALA A N 1
ATOM 588 C CA . ALA A 1 84 ? 9.083 -0.306 -20.255 1.00 96.50 84 ALA A CA 1
ATOM 589 C C . ALA A 1 84 ? 8.349 -1.657 -20.222 1.00 96.50 84 ALA A C 1
ATOM 591 O O . ALA A 1 84 ? 7.129 -1.697 -20.051 1.00 96.50 84 ALA A O 1
ATOM 592 N N . ALA A 1 85 ? 9.097 -2.753 -20.372 1.00 96.44 85 ALA A N 1
ATOM 593 C CA . ALA A 1 85 ? 8.549 -4.089 -20.177 1.00 96.44 85 ALA A CA 1
ATOM 594 C C . ALA A 1 85 ? 8.017 -4.216 -18.745 1.00 96.44 85 ALA A C 1
ATOM 596 O O . ALA A 1 85 ? 8.694 -3.816 -17.791 1.00 96.44 85 ALA A O 1
ATOM 597 N N . CYS A 1 86 ? 6.812 -4.758 -18.621 1.00 96.88 86 CYS A N 1
ATOM 598 C CA . CYS A 1 86 ? 6.150 -4.970 -17.351 1.00 96.88 86 CYS A CA 1
ATOM 599 C C . CYS A 1 86 ? 5.577 -6.380 -17.264 1.00 96.88 86 CYS A C 1
ATOM 601 O O . CYS A 1 86 ? 5.317 -7.033 -18.276 1.00 96.88 86 CYS A O 1
ATOM 603 N N . GLU A 1 87 ? 5.367 -6.822 -16.037 1.00 96.75 87 GLU A N 1
ATOM 604 C CA . GLU A 1 87 ? 4.713 -8.082 -15.719 1.00 96.75 87 GLU A CA 1
ATOM 605 C C . GLU A 1 87 ? 3.763 -7.882 -14.541 1.00 96.75 87 GLU A C 1
ATOM 607 O O . GLU A 1 87 ? 3.914 -6.943 -13.755 1.00 96.75 87 GLU A O 1
ATOM 612 N N . THR A 1 88 ? 2.745 -8.735 -14.454 1.00 97.88 88 THR A N 1
ATOM 613 C CA . THR A 1 88 ? 1.836 -8.767 -13.305 1.00 97.88 88 THR A CA 1
ATOM 614 C C . THR A 1 88 ? 2.293 -9.872 -12.373 1.00 97.88 88 THR A C 1
ATOM 616 O O . THR A 1 88 ? 2.434 -11.014 -12.807 1.00 97.88 88 THR A O 1
ATOM 619 N N . VAL A 1 89 ? 2.509 -9.529 -11.110 1.00 97.38 89 VAL A N 1
ATOM 620 C CA . VAL A 1 89 ? 2.964 -10.454 -10.068 1.00 97.38 89 VAL A CA 1
ATOM 621 C C . VAL A 1 89 ? 2.029 -10.383 -8.872 1.00 97.38 89 VAL A C 1
ATOM 623 O O . VAL A 1 89 ? 1.418 -9.342 -8.612 1.00 97.38 89 VAL A O 1
ATOM 626 N N . ALA A 1 90 ? 1.926 -11.479 -8.123 1.00 97.56 90 ALA A N 1
ATOM 627 C CA . ALA A 1 90 ? 1.360 -11.412 -6.784 1.00 97.56 90 ALA A CA 1
ATOM 628 C C . ALA A 1 90 ? 2.243 -10.511 -5.909 1.00 97.56 90 ALA A C 1
ATOM 630 O O . ALA A 1 90 ? 3.452 -10.417 -6.113 1.00 97.56 90 ALA A O 1
ATOM 631 N N . ILE A 1 91 ? 1.661 -9.862 -4.902 1.00 96.38 91 ILE A N 1
ATOM 632 C CA . ILE A 1 91 ? 2.414 -8.975 -4.003 1.00 96.38 91 ILE A CA 1
ATOM 633 C C . ILE A 1 91 ? 3.496 -9.731 -3.211 1.00 96.38 91 ILE A C 1
ATOM 635 O O . ILE A 1 91 ? 4.510 -9.143 -2.855 1.00 96.38 91 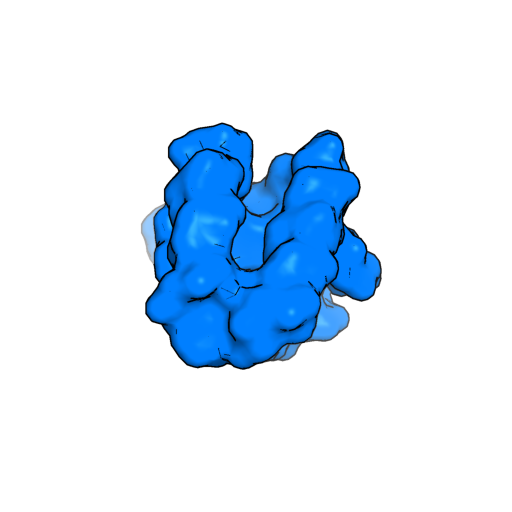ILE A O 1
ATOM 639 N N . SER A 1 92 ? 3.324 -11.038 -2.987 1.00 94.25 92 SER A N 1
ATOM 640 C CA . SER A 1 92 ? 4.354 -11.908 -2.401 1.00 94.25 92 SER A CA 1
ATOM 641 C C . SER A 1 92 ? 5.557 -12.156 -3.311 1.00 94.25 92 SER A C 1
ATOM 643 O O . SER A 1 92 ? 6.602 -12.576 -2.821 1.00 94.25 92 SER A O 1
ATOM 645 N N . ASP A 1 93 ? 5.403 -11.908 -4.612 1.00 96.12 93 ASP A N 1
ATOM 646 C CA . ASP A 1 93 ? 6.351 -12.293 -5.657 1.00 96.12 93 ASP A CA 1
ATOM 647 C C . ASP A 1 93 ? 7.007 -11.058 -6.296 1.00 96.12 93 ASP A C 1
ATOM 649 O O . ASP A 1 93 ? 7.627 -11.153 -7.355 1.00 96.12 93 ASP A O 1
ATOM 653 N N . VAL A 1 94 ? 6.864 -9.882 -5.669 1.00 95.94 94 VAL A N 1
ATOM 654 C CA . VAL A 1 94 ? 7.543 -8.656 -6.098 1.00 95.94 94 VAL A CA 1
ATOM 655 C C . VAL A 1 94 ? 9.058 -8.875 -5.995 1.00 95.94 94 VAL A C 1
ATOM 657 O O . VAL A 1 94 ? 9.555 -9.157 -4.902 1.00 95.94 94 VAL A O 1
ATOM 660 N N . PRO A 1 95 ? 9.812 -8.747 -7.103 1.00 92.94 95 PRO A N 1
ATOM 661 C CA . PRO A 1 95 ? 11.262 -8.891 -7.069 1.00 92.94 95 PRO A CA 1
ATOM 662 C C . PRO A 1 95 ? 11.915 -7.834 -6.173 1.00 92.94 95 PRO A C 1
ATOM 664 O O . PRO A 1 95 ? 11.458 -6.693 -6.094 1.00 92.94 95 PRO A O 1
ATOM 667 N N . ALA A 1 96 ? 13.021 -8.201 -5.524 1.00 89.38 96 ALA A N 1
ATOM 668 C CA . ALA A 1 96 ? 13.763 -7.289 -4.654 1.00 89.38 96 ALA A CA 1
ATOM 669 C C . ALA A 1 96 ? 14.493 -6.161 -5.425 1.00 89.38 96 ALA A C 1
ATOM 671 O O . ALA A 1 96 ? 14.921 -5.176 -4.813 1.00 89.38 96 ALA A O 1
ATOM 672 N N . ASP A 1 97 ? 14.672 -6.304 -6.746 1.00 78.50 97 ASP A N 1
ATOM 673 C CA . ASP A 1 97 ? 15.484 -5.441 -7.615 1.00 78.50 97 ASP A CA 1
ATOM 674 C C . ASP A 1 97 ? 14.708 -4.479 -8.526 1.00 78.50 97 ASP A C 1
ATOM 676 O O . ASP A 1 97 ? 13.561 -4.744 -8.931 1.00 78.50 97 ASP A O 1
#

Nearest PDB structures (foldseek):
  1php-assembly1_A  TM=9.838E-01  e=1.815E-09  Geobacillus stearothermophilus
  3q3v-assembly1_A  TM=9.756E-01  e=5.480E-09  Campylobacter jejuni subsp. jejuni NCTC 11168 = ATCC 700819
  3q3v-assembly2_B  TM=9.769E-01  e=8.955E-09  Campylobacter jejuni subsp. jejuni NCTC 11168 = ATCC 700819
  3uwd-assembly1_A  TM=9.703E-01  e=1.294E-08  Bacillus anthracis
  7zy7-assembly1_A  TM=9.598E-01  e=8.422E-09  Chlamydomonas reinhardtii